Protein AF-A0A9E1TSJ2-F1 (afdb_monomer_lite)

Foldseek 3Di:
DADDQFFHAPVVNCVSQVVQQEAEAEAEDEDEAPPPQARGFHDKPPDPPDDDDHHHYMYTYGYHYDDPPD

pLDDT: mean 90.3, std 7.78, range [53.19, 96.5]

Secondary structure (DSSP, 8-state):
-----TTSBHHHHHHHHHHTTPEEEEEEEEE-TT-TTTTEEEEEESPTT----TT-EEEEEEEEEPPS--

Radius of gyration: 12.82 Å; chains: 1; bounding box: 26×18×40 Å

Sequence (70 aa):
PVPAVEGMREADAVAALTDVDLVVNVRSEVLPAYSPNDGRVISQSPAPDGEVDLGTRVTIVIGRAEDPTG

Structure (mmCIF, N/CA/C/O backbone):
data_AF-A0A9E1TSJ2-F1
#
_entry.id   AF-A0A9E1TSJ2-F1
#
loop_
_atom_site.group_PDB
_atom_site.id
_atom_site.type_symbol
_atom_site.label_atom_id
_atom_site.label_alt_id
_atom_site.label_comp_id
_atom_site.label_asym_id
_atom_site.label_entity_id
_atom_site.label_seq_id
_atom_site.pdbx_PDB_ins_code
_atom_site.Cartn_x
_atom_site.Cartn_y
_atom_site.Cartn_z
_atom_site.occupancy
_atom_site.B_iso_or_equiv
_atom_site.auth_seq_id
_atom_site.auth_comp_id
_atom_site.auth_asym_id
_atom_site.auth_atom_id
_atom_site.pdbx_PDB_model_num
ATOM 1 N N . PRO A 1 1 ? -4.916 3.452 14.764 1.00 83.81 1 PRO A N 1
ATOM 2 C CA . PRO A 1 1 ? -4.153 4.277 13.792 1.00 83.81 1 PRO A CA 1
ATOM 3 C C . PRO A 1 1 ? -3.961 3.472 12.507 1.00 83.81 1 PRO A C 1
ATOM 5 O O . PRO A 1 1 ? -3.886 2.248 12.590 1.00 83.81 1 PRO A O 1
ATOM 8 N N . VAL A 1 2 ? -3.913 4.127 11.348 1.00 89.62 2 VAL A N 1
ATOM 9 C CA . VAL A 1 2 ? -3.677 3.446 10.067 1.00 89.62 2 VAL A CA 1
ATOM 10 C C . VAL A 1 2 ? -2.200 3.033 9.959 1.00 89.62 2 VAL A C 1
ATOM 12 O O . VAL A 1 2 ? -1.333 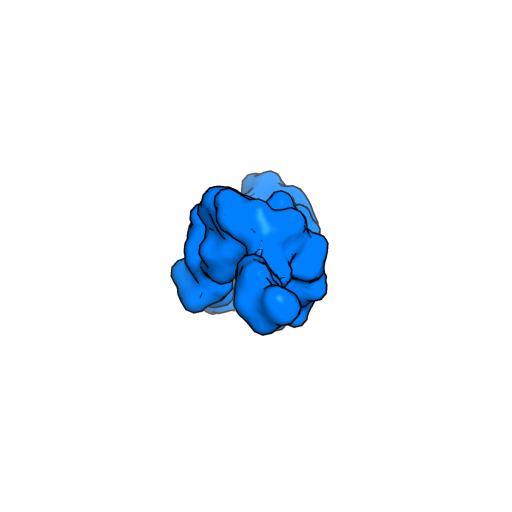3.903 10.037 1.00 89.62 2 VAL A O 1
ATOM 15 N N . PRO A 1 3 ? -1.886 1.740 9.757 1.00 91.25 3 PRO A N 1
ATOM 16 C CA . PRO A 1 3 ? -0.524 1.275 9.512 1.00 91.25 3 PRO A CA 1
ATOM 17 C C . PRO A 1 3 ? 0.099 1.912 8.262 1.00 91.25 3 PRO A C 1
ATOM 19 O O . PRO A 1 3 ? -0.571 2.097 7.241 1.00 91.25 3 PRO A O 1
ATOM 22 N N . ALA A 1 4 ? 1.400 2.195 8.316 1.00 94.81 4 ALA A N 1
ATOM 23 C CA . ALA A 1 4 ? 2.185 2.550 7.138 1.00 94.81 4 ALA A CA 1
ATOM 24 C C . ALA A 1 4 ? 2.572 1.287 6.363 1.00 94.81 4 ALA A C 1
ATOM 26 O O . ALA A 1 4 ? 3.351 0.469 6.847 1.00 94.81 4 ALA A O 1
ATOM 27 N N . VAL A 1 5 ? 2.014 1.142 5.162 1.00 94.44 5 VAL A N 1
ATOM 28 C CA . VAL A 1 5 ? 2.231 0.000 4.268 1.00 94.44 5 VAL A CA 1
ATOM 29 C C . VAL A 1 5 ? 2.865 0.380 2.930 1.00 94.44 5 VAL A C 1
ATOM 31 O O . VAL A 1 5 ? 3.157 -0.498 2.120 1.00 94.44 5 VAL A O 1
ATOM 34 N N . GLU A 1 6 ? 3.125 1.666 2.685 1.00 93.88 6 GLU A N 1
ATOM 35 C CA . GLU A 1 6 ? 3.893 2.117 1.519 1.00 93.88 6 GLU A CA 1
ATOM 36 C C . GLU A 1 6 ? 5.282 1.456 1.479 1.00 93.88 6 GLU A C 1
ATOM 38 O O . GLU A 1 6 ? 5.992 1.361 2.479 1.00 93.88 6 GLU A O 1
ATOM 43 N N . GLY A 1 7 ? 5.662 0.938 0.310 1.00 93.75 7 GLY A N 1
ATOM 44 C CA . GLY A 1 7 ? 6.888 0.168 0.092 1.00 93.75 7 GLY A CA 1
ATOM 45 C C . GLY A 1 7 ? 6.815 -1.312 0.496 1.00 93.75 7 GLY A C 1
ATOM 46 O O . GLY A 1 7 ? 7.686 -2.093 0.085 1.00 93.75 7 GLY A O 1
ATOM 47 N N . MET A 1 8 ? 5.786 -1.737 1.240 1.00 95.38 8 MET A N 1
ATOM 48 C CA . MET A 1 8 ? 5.567 -3.150 1.568 1.00 95.38 8 MET A CA 1
ATOM 49 C C . MET A 1 8 ? 5.072 -3.932 0.348 1.00 95.38 8 MET A C 1
ATOM 51 O O . MET A 1 8 ? 4.589 -3.362 -0.633 1.00 95.38 8 MET A O 1
ATOM 55 N N . ARG A 1 9 ? 5.190 -5.263 0.398 1.00 94.81 9 ARG A N 1
ATOM 56 C CA . ARG A 1 9 ? 4.535 -6.128 -0.589 1.00 94.81 9 ARG A CA 1
ATOM 57 C C . ARG A 1 9 ? 3.038 -6.164 -0.332 1.00 94.81 9 ARG A C 1
ATOM 59 O O . ARG A 1 9 ? 2.604 -6.034 0.806 1.00 94.81 9 ARG A O 1
ATOM 66 N N . GLU A 1 10 ? 2.269 -6.416 -1.387 1.00 92.81 10 GLU A N 1
ATOM 67 C CA . GLU A 1 10 ? 0.806 -6.529 -1.328 1.00 92.81 10 GLU A CA 1
ATOM 68 C C . GLU A 1 10 ? 0.328 -7.431 -0.176 1.00 92.81 10 GLU A C 1
ATOM 70 O O . GLU A 1 10 ? -0.510 -7.019 0.619 1.00 92.81 10 GLU A O 1
ATOM 75 N N . ALA A 1 11 ? 0.910 -8.626 -0.033 1.00 93.88 11 ALA A N 1
ATOM 76 C CA . ALA A 1 11 ? 0.528 -9.572 1.015 1.00 93.88 11 ALA A CA 1
ATOM 77 C C . ALA A 1 11 ? 0.802 -9.040 2.434 1.00 93.88 11 ALA A C 1
ATOM 79 O O . ALA A 1 11 ? -0.053 -9.165 3.309 1.00 93.88 11 ALA A O 1
ATOM 80 N N . ASP A 1 12 ? 1.964 -8.417 2.649 1.00 95.50 12 ASP A N 1
ATOM 81 C CA . ASP A 1 12 ? 2.349 -7.872 3.955 1.00 95.50 12 ASP A CA 1
ATOM 82 C C . ASP A 1 12 ? 1.488 -6.652 4.316 1.00 95.50 12 ASP A C 1
ATOM 84 O O . ASP A 1 12 ? 1.044 -6.509 5.454 1.00 95.50 12 ASP A O 1
ATOM 88 N N . ALA A 1 13 ? 1.201 -5.801 3.326 1.00 94.69 13 ALA A N 1
ATOM 89 C CA . ALA A 1 13 ? 0.334 -4.638 3.470 1.00 94.69 13 ALA A CA 1
ATOM 90 C C . ALA A 1 13 ? -1.099 -5.039 3.830 1.00 94.69 13 ALA A C 1
ATOM 92 O O . ALA A 1 13 ? -1.703 -4.466 4.736 1.00 94.69 13 ALA A O 1
ATOM 93 N N . VAL A 1 14 ? -1.640 -6.044 3.134 1.00 94.00 14 VAL A N 1
ATOM 94 C CA . VAL A 1 14 ? -2.974 -6.575 3.417 1.00 94.00 14 VAL A CA 1
ATOM 95 C C . VAL A 1 14 ? -3.019 -7.142 4.831 1.00 94.00 14 VAL A C 1
ATOM 97 O O . VAL A 1 14 ? -3.919 -6.775 5.580 1.00 94.00 14 VAL A O 1
ATOM 100 N N . ALA A 1 15 ? -2.029 -7.952 5.220 1.00 95.06 15 ALA A N 1
ATOM 101 C CA . ALA A 1 15 ? -1.956 -8.531 6.558 1.00 95.06 15 ALA A CA 1
ATOM 102 C C . ALA A 1 15 ? -1.933 -7.453 7.656 1.00 95.06 15 ALA A C 1
ATOM 104 O O . ALA A 1 15 ? -2.744 -7.513 8.578 1.00 95.06 15 ALA A O 1
ATOM 105 N N . ALA A 1 16 ? -1.072 -6.436 7.521 1.00 93.75 16 ALA A N 1
ATOM 106 C CA . ALA A 1 16 ? -0.941 -5.354 8.498 1.00 93.75 16 ALA A CA 1
ATOM 107 C C . ALA A 1 16 ? -2.235 -4.543 8.674 1.00 93.75 16 ALA A C 1
ATOM 109 O O . ALA A 1 16 ? -2.569 -4.144 9.785 1.00 93.75 16 ALA A O 1
ATOM 110 N N . LEU A 1 17 ? -2.975 -4.303 7.588 1.00 92.50 17 LEU A N 1
ATOM 111 C CA . LEU A 1 17 ? -4.250 -3.585 7.636 1.00 92.50 17 LEU A CA 1
ATOM 112 C C . LEU A 1 17 ? -5.382 -4.453 8.202 1.00 92.50 17 LEU A C 1
ATOM 114 O O . LEU A 1 17 ? -6.206 -3.960 8.967 1.00 92.50 17 LEU A O 1
ATOM 118 N N . THR A 1 18 ? -5.425 -5.742 7.866 1.00 92.38 18 THR A N 1
ATOM 119 C CA . THR A 1 18 ? -6.439 -6.651 8.419 1.00 92.38 18 THR A CA 1
ATOM 120 C C . THR A 1 18 ? -6.233 -6.945 9.903 1.00 92.38 18 THR A C 1
ATOM 122 O O . THR A 1 18 ? -7.214 -7.178 10.599 1.00 92.38 18 THR A O 1
ATOM 125 N N . ASP A 1 19 ? -4.991 -6.897 10.399 1.00 93.88 19 ASP A N 1
ATOM 126 C CA . ASP A 1 19 ? -4.654 -7.108 11.818 1.00 93.88 19 ASP A CA 1
ATOM 127 C C . ASP A 1 19 ? -5.253 -6.029 12.737 1.00 93.88 19 ASP A C 1
ATOM 129 O O . ASP A 1 19 ? -5.534 -6.277 13.905 1.00 93.88 19 ASP A O 1
ATOM 133 N N . VAL A 1 20 ? -5.513 -4.839 12.187 1.00 91.12 20 VAL A N 1
ATOM 134 C CA . VAL A 1 20 ? -6.157 -3.715 12.885 1.00 91.12 20 VAL A CA 1
ATOM 135 C C . VAL A 1 20 ? -7.638 -3.550 12.510 1.00 91.12 20 VAL A C 1
ATOM 137 O O . VAL A 1 20 ? -8.185 -2.453 12.625 1.00 91.12 20 VAL A O 1
ATOM 140 N N . ASP A 1 21 ? -8.284 -4.622 12.032 1.00 91.31 21 ASP A N 1
ATOM 141 C CA . ASP A 1 21 ? -9.706 -4.660 11.648 1.00 91.31 21 ASP A CA 1
ATOM 142 C C . ASP A 1 21 ? -10.099 -3.623 10.570 1.00 91.31 21 ASP A C 1
ATOM 144 O O . ASP A 1 21 ? -11.233 -3.125 10.522 1.00 91.31 21 ASP A O 1
ATOM 148 N N . LEU A 1 22 ? -9.167 -3.279 9.672 1.00 92.25 22 LEU A N 1
ATOM 149 C CA . LEU A 1 22 ? -9.436 -2.408 8.526 1.00 92.25 22 LEU A CA 1
ATOM 150 C C . LEU A 1 22 ? -9.762 -3.215 7.270 1.00 92.25 22 LEU A C 1
ATOM 152 O O . LEU A 1 22 ? -9.281 -4.328 7.049 1.00 92.25 22 LEU A O 1
ATOM 156 N N . VAL A 1 23 ? -10.577 -2.620 6.399 1.00 92.94 23 VAL A N 1
ATOM 157 C CA . VAL A 1 23 ? -10.956 -3.234 5.125 1.00 92.94 23 VAL A CA 1
ATOM 158 C C . VAL A 1 23 ? -9.971 -2.799 4.052 1.00 92.94 23 VAL A C 1
ATOM 160 O O . VAL A 1 23 ? -9.854 -1.612 3.762 1.00 92.94 23 VAL A O 1
ATOM 163 N N . VAL A 1 24 ? -9.302 -3.749 3.406 1.00 94.19 24 VAL A N 1
ATOM 164 C CA . VAL A 1 24 ? -8.307 -3.443 2.371 1.00 94.19 24 VAL A CA 1
ATOM 165 C C . VAL A 1 24 ? -8.941 -3.448 0.987 1.00 94.19 24 VAL A C 1
ATOM 167 O O . VAL A 1 24 ? -9.660 -4.371 0.612 1.00 94.19 24 VAL A O 1
ATOM 170 N N . ASN A 1 25 ? -8.660 -2.412 0.207 1.00 95.19 25 ASN A N 1
ATOM 171 C CA . ASN A 1 25 ? -9.027 -2.304 -1.195 1.00 95.19 25 ASN A CA 1
ATOM 172 C C . ASN A 1 25 ? -7.757 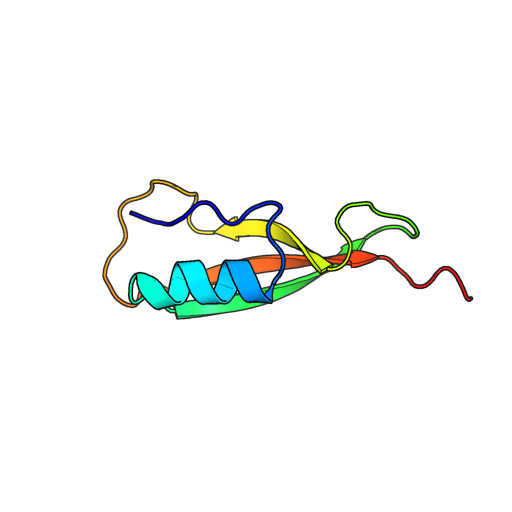-2.207 -2.038 1.00 95.19 25 ASN A C 1
ATOM 174 O O . ASN A 1 25 ? -7.073 -1.187 -2.028 1.00 95.19 25 ASN A O 1
ATOM 178 N N . VAL A 1 26 ? -7.440 -3.272 -2.765 1.00 94.81 26 VAL A N 1
ATOM 179 C CA . VAL A 1 26 ? -6.220 -3.340 -3.569 1.00 94.81 26 VAL A CA 1
ATOM 180 C C . VAL A 1 26 ? -6.498 -2.801 -4.967 1.00 94.81 26 VAL A C 1
ATOM 182 O O . VAL A 1 26 ? -7.414 -3.245 -5.657 1.00 94.81 26 VAL A O 1
ATOM 185 N N . ARG A 1 27 ? -5.692 -1.836 -5.395 1.00 95.69 27 ARG A N 1
ATOM 186 C CA . ARG A 1 27 ? -5.612 -1.350 -6.772 1.00 95.69 27 ARG A CA 1
ATOM 187 C C . ARG A 1 27 ? -4.219 -1.609 -7.303 1.00 95.69 27 ARG A C 1
ATOM 189 O O . ARG A 1 27 ? -3.272 -1.669 -6.533 1.00 95.69 27 ARG A O 1
ATOM 196 N N . SER A 1 28 ? -4.090 -1.731 -8.613 1.00 93.44 28 SER A N 1
ATOM 197 C CA . SER A 1 28 ? -2.793 -1.830 -9.271 1.00 93.44 28 SER A CA 1
ATOM 198 C C . SER A 1 28 ? -2.626 -0.707 -10.278 1.00 93.44 28 SER A C 1
ATOM 200 O O . SER A 1 28 ? -3.573 -0.380 -10.993 1.00 93.44 28 SER A O 1
ATOM 202 N N . GLU A 1 29 ? -1.420 -0.166 -10.353 1.00 94.25 29 GLU A N 1
ATOM 203 C CA . GLU A 1 29 ? -1.016 0.821 -11.344 1.00 94.25 29 GLU A CA 1
ATOM 204 C C . GLU A 1 29 ? 0.169 0.283 -12.139 1.00 94.25 29 GLU A C 1
ATOM 206 O O . GLU A 1 29 ? 1.091 -0.317 -11.582 1.00 94.25 29 GLU A O 1
ATOM 211 N N . VAL A 1 30 ? 0.113 0.478 -13.454 1.00 92.75 30 VAL A N 1
ATOM 212 C CA . VAL A 1 30 ? 1.188 0.081 -14.357 1.00 92.75 30 VAL A CA 1
ATOM 213 C C . VAL A 1 30 ? 2.330 1.080 -14.207 1.00 92.75 30 VAL A C 1
ATOM 215 O O . VAL A 1 30 ? 2.139 2.286 -14.348 1.00 92.75 30 VAL A O 1
ATOM 218 N N . LEU A 1 31 ? 3.515 0.567 -13.901 1.00 91.75 31 LEU A N 1
ATOM 219 C CA . LEU A 1 31 ? 4.748 1.329 -13.772 1.00 91.75 31 LEU A CA 1
ATOM 220 C C . LEU A 1 31 ? 5.687 0.997 -14.924 1.00 91.75 31 LEU A C 1
ATOM 222 O O . LEU A 1 31 ? 5.624 -0.126 -15.413 1.00 91.75 31 LEU A O 1
ATOM 226 N N . PRO A 1 32 ? 6.616 1.898 -15.286 1.00 89.69 32 PRO A N 1
ATOM 227 C CA . PRO A 1 32 ? 7.632 1.611 -16.291 1.00 89.69 32 PRO A CA 1
ATOM 228 C C . PRO A 1 32 ? 8.369 0.295 -16.022 1.00 89.69 32 PRO A C 1
ATOM 230 O O . PRO A 1 32 ? 8.593 -0.081 -14.862 1.00 89.69 32 PRO A O 1
ATOM 233 N N . ALA A 1 33 ? 8.793 -0.374 -17.094 1.00 86.75 33 ALA A N 1
ATOM 234 C CA . ALA A 1 33 ? 9.629 -1.565 -16.999 1.00 86.75 33 ALA A CA 1
ATOM 235 C C . ALA A 1 33 ? 10.845 -1.324 -16.081 1.00 86.75 33 ALA A C 1
ATOM 237 O O . ALA A 1 33 ? 11.421 -0.232 -16.054 1.00 86.75 33 ALA A O 1
ATOM 238 N N . TYR A 1 34 ? 11.236 -2.354 -15.326 1.00 84.62 34 TYR A N 1
ATOM 239 C CA . TYR A 1 34 ? 12.314 -2.304 -14.322 1.00 84.62 34 TYR A CA 1
ATOM 240 C C . TYR A 1 34 ? 12.056 -1.383 -13.117 1.00 84.62 34 TYR A C 1
ATOM 242 O O . TYR A 1 34 ? 12.989 -1.069 -12.375 1.00 84.62 34 TYR A O 1
ATOM 250 N N . SER A 1 35 ? 10.808 -0.963 -12.882 1.00 89.19 35 SER A 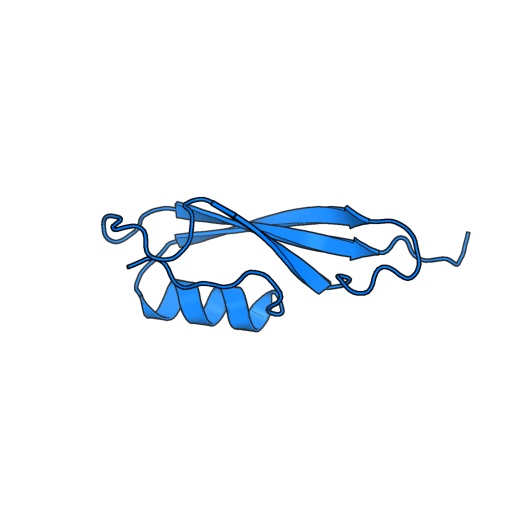N 1
ATOM 251 C CA . SER A 1 35 ? 10.467 -0.216 -11.672 1.00 89.19 35 SER A CA 1
ATOM 252 C C . SER A 1 35 ? 10.820 -1.019 -10.406 1.00 89.19 35 SER A C 1
ATOM 254 O O . SER A 1 35 ? 10.383 -2.163 -10.260 1.00 89.19 35 SER A O 1
ATOM 256 N N . PRO A 1 36 ? 11.543 -0.429 -9.434 1.00 87.81 36 PRO A N 1
ATOM 257 C CA . PRO A 1 36 ? 11.858 -1.093 -8.165 1.00 87.81 36 PRO A CA 1
ATOM 258 C C . PRO A 1 36 ? 10.618 -1.321 -7.286 1.00 87.81 36 PRO A C 1
ATOM 260 O O . PRO A 1 36 ? 10.678 -2.059 -6.301 1.00 87.81 36 PRO A O 1
ATOM 263 N N . ASN A 1 37 ? 9.502 -0.679 -7.639 1.00 91.00 37 ASN A N 1
ATOM 264 C CA . ASN A 1 37 ? 8.230 -0.776 -6.938 1.00 91.00 37 ASN A CA 1
ATOM 265 C C . ASN A 1 37 ? 7.314 -1.873 -7.497 1.00 91.00 37 ASN A C 1
ATOM 267 O O . ASN A 1 37 ? 6.140 -1.923 -7.136 1.00 91.00 37 ASN A O 1
ATOM 271 N N . ASP A 1 38 ? 7.826 -2.745 -8.367 1.00 92.38 38 ASP A N 1
ATOM 272 C CA . ASP A 1 38 ? 7.063 -3.890 -8.852 1.00 92.38 38 ASP A CA 1
ATOM 273 C C . ASP A 1 38 ? 6.628 -4.815 -7.701 1.00 92.38 38 ASP A C 1
ATOM 275 O O . ASP A 1 38 ? 7.431 -5.246 -6.867 1.00 92.38 38 ASP A O 1
ATOM 279 N N . GLY A 1 39 ? 5.324 -5.079 -7.628 1.00 91.88 39 GLY A N 1
ATOM 280 C CA . GLY A 1 39 ? 4.685 -5.853 -6.566 1.00 91.88 39 GLY A CA 1
ATOM 281 C C . GLY A 1 39 ? 4.673 -5.169 -5.194 1.00 91.88 39 GLY A C 1
ATOM 282 O O . GLY A 1 39 ? 4.423 -5.840 -4.186 1.00 91.88 39 GLY A O 1
ATOM 283 N N . ARG A 1 40 ? 4.953 -3.862 -5.127 1.00 95.19 40 ARG A N 1
ATOM 284 C CA . ARG A 1 40 ? 4.984 -3.083 -3.880 1.00 95.19 40 ARG A CA 1
ATOM 285 C C . ARG A 1 40 ? 3.903 -2.018 -3.851 1.00 95.19 40 ARG A C 1
ATOM 287 O O . ARG A 1 40 ? 3.504 -1.493 -4.887 1.00 95.19 40 ARG A O 1
ATOM 294 N N . VAL A 1 41 ? 3.458 -1.672 -2.649 1.00 95.81 41 VAL A N 1
ATOM 295 C CA . VAL A 1 41 ? 2.561 -0.538 -2.432 1.00 95.81 41 VAL A CA 1
ATOM 296 C C . VAL A 1 41 ? 3.303 0.752 -2.775 1.00 95.81 41 VAL A C 1
ATOM 298 O O . VAL A 1 41 ? 4.316 1.068 -2.158 1.00 95.81 41 VAL A O 1
ATOM 301 N N . ILE A 1 42 ? 2.792 1.498 -3.746 1.00 95.56 42 ILE A N 1
ATOM 302 C CA . ILE A 1 42 ? 3.297 2.824 -4.125 1.00 95.56 42 ILE A CA 1
ATOM 303 C C . ILE A 1 42 ? 2.493 3.961 -3.506 1.00 95.56 42 ILE A C 1
ATOM 305 O O . ILE A 1 42 ? 2.965 5.092 -3.478 1.00 95.56 42 ILE A O 1
ATOM 309 N N . SER A 1 43 ? 1.275 3.675 -3.046 1.00 95.00 43 SER A N 1
ATOM 310 C CA . SER A 1 43 ? 0.420 4.661 -2.399 1.00 95.00 43 SER A CA 1
ATOM 311 C C . SER A 1 43 ? -0.606 3.983 -1.503 1.00 95.00 43 SER A C 1
ATOM 313 O O . SER A 1 43 ? -1.118 2.911 -1.841 1.00 95.00 43 SER A O 1
ATOM 315 N N . GLN A 1 44 ? -0.946 4.628 -0.390 1.00 94.19 44 GLN A N 1
ATOM 316 C CA . GLN A 1 44 ? -2.087 4.256 0.442 1.00 94.19 44 GLN A CA 1
ATOM 317 C C . GLN A 1 44 ? -3.015 5.443 0.718 1.00 94.19 44 GLN A C 1
ATOM 3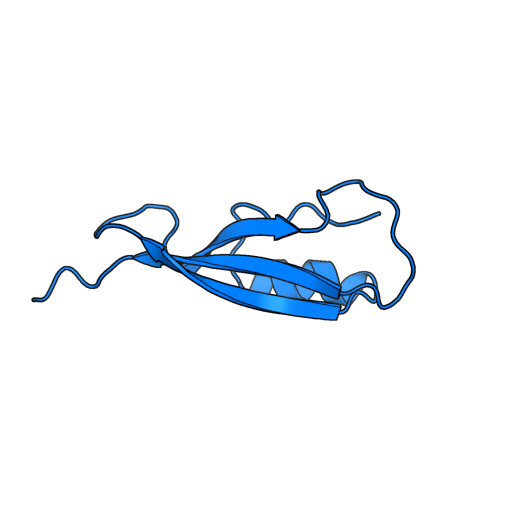19 O O . GLN A 1 44 ? -2.597 6.598 0.771 1.00 94.19 44 GLN A O 1
ATOM 324 N N . SER A 1 45 ? -4.296 5.156 0.935 1.00 93.00 45 SER A N 1
ATOM 325 C CA . SER A 1 45 ? -5.285 6.138 1.372 1.00 93.00 45 SER A CA 1
ATOM 326 C C . SER A 1 45 ? -6.352 5.464 2.238 1.00 93.00 45 SER A C 1
ATOM 328 O O . SER A 1 45 ? -6.955 4.497 1.768 1.00 93.00 45 SER A O 1
ATOM 330 N N . PRO A 1 46 ? -6.641 5.940 3.463 1.00 90.81 46 PRO A N 1
ATOM 331 C CA . PRO A 1 46 ? -6.103 7.136 4.125 1.00 90.81 46 PRO A CA 1
ATOM 332 C C . PRO A 1 46 ? -4.598 7.072 4.434 1.00 90.81 46 PRO A C 1
ATOM 334 O O . PRO A 1 46 ? -3.989 6.002 4.405 1.00 90.81 46 PRO A O 1
ATOM 337 N N . ALA A 1 47 ? -4.007 8.240 4.702 1.00 89.06 47 ALA A N 1
ATOM 338 C CA . ALA A 1 47 ? -2.596 8.365 5.063 1.00 89.06 47 ALA A CA 1
ATOM 339 C C . ALA A 1 47 ? -2.273 7.576 6.350 1.00 89.06 47 ALA A C 1
ATOM 341 O O . ALA A 1 47 ? -3.159 7.411 7.200 1.00 89.06 47 ALA A O 1
ATOM 342 N N . PRO A 1 48 ? -1.029 7.086 6.500 1.00 89.75 48 PRO A N 1
ATOM 343 C CA . PRO A 1 48 ? -0.607 6.406 7.718 1.00 89.75 48 PRO A CA 1
ATOM 344 C C . PRO A 1 48 ? -0.706 7.318 8.939 1.00 89.75 48 PRO A C 1
ATOM 346 O O . PRO A 1 48 ? -0.770 8.542 8.816 1.00 89.75 48 PRO A O 1
ATOM 349 N N . ASP A 1 49 ? -0.760 6.698 10.116 1.00 85.88 49 ASP A N 1
ATOM 350 C CA . ASP A 1 49 ? -0.884 7.344 11.428 1.00 85.88 49 ASP A CA 1
ATOM 351 C C . ASP A 1 49 ? -2.169 8.166 11.632 1.00 85.88 49 ASP A C 1
ATOM 353 O O . ASP A 1 49 ? -2.410 8.685 12.721 1.00 85.88 49 ASP A O 1
ATOM 357 N N . GLY A 1 50 ? -3.051 8.221 10.629 1.00 84.38 50 GLY A N 1
ATOM 358 C CA . GLY A 1 50 ? -4.393 8.768 10.771 1.00 84.38 50 GLY A CA 1
ATOM 359 C C . GLY A 1 50 ? -5.245 7.928 11.725 1.00 84.38 50 GLY A C 1
ATOM 360 O O . GLY A 1 50 ? -5.181 6.694 11.729 1.00 84.38 50 GLY A O 1
ATOM 361 N N . GLU A 1 51 ? -6.071 8.586 12.533 1.00 86.19 51 GLU A N 1
ATOM 362 C CA . GLU A 1 51 ? -7.148 7.916 13.258 1.00 86.19 51 GLU A CA 1
ATOM 363 C C . GLU A 1 51 ? -8.336 7.709 12.319 1.00 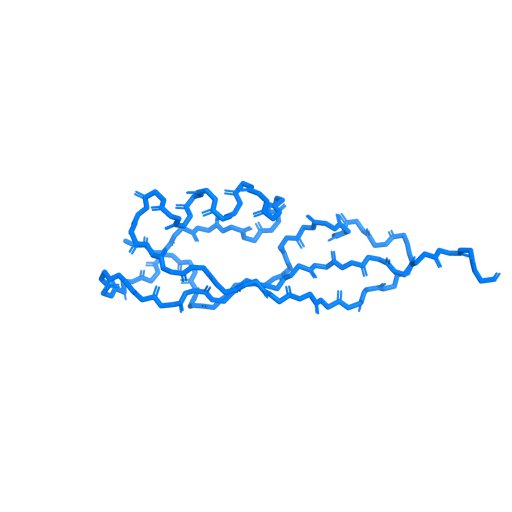86.19 51 GLU A C 1
ATOM 365 O O . GLU A 1 51 ? -8.820 8.642 11.679 1.00 86.19 51 GLU A O 1
ATOM 370 N N . VAL A 1 52 ? -8.777 6.459 12.220 1.00 87.62 52 VAL A N 1
ATOM 371 C CA . VAL A 1 52 ? -9.928 6.049 11.419 1.00 87.62 52 VAL A CA 1
ATOM 372 C C . VAL A 1 52 ? -10.790 5.112 12.248 1.00 87.62 52 VAL A C 1
ATOM 374 O O . VAL A 1 52 ? -10.285 4.420 13.136 1.00 87.62 52 VAL A O 1
ATOM 377 N N . ASP A 1 53 ? -12.080 5.069 11.937 1.00 87.62 53 ASP A N 1
ATOM 378 C CA . ASP A 1 53 ? -13.002 4.139 12.575 1.00 87.62 53 ASP A CA 1
ATOM 379 C C . ASP A 1 53 ? -12.710 2.690 12.158 1.00 87.62 53 ASP A C 1
ATOM 381 O O . ASP A 1 53 ? -12.210 2.419 11.058 1.00 87.62 53 ASP A O 1
ATOM 385 N N . LEU A 1 54 ? -13.071 1.740 13.021 1.00 82.56 54 LEU A N 1
ATOM 386 C CA . LEU A 1 54 ? -12.989 0.310 12.718 1.00 82.56 54 LEU A CA 1
ATOM 387 C C . LEU A 1 54 ? -13.811 -0.026 11.466 1.00 82.56 54 LEU A C 1
ATOM 389 O O . LEU A 1 54 ? -14.897 0.514 11.252 1.00 82.56 54 LEU A O 1
ATOM 393 N N . GLY A 1 55 ? -13.290 -0.917 10.621 1.00 85.88 55 GLY A N 1
ATOM 394 C CA . GLY A 1 55 ? -13.912 -1.250 9.340 1.00 85.88 55 GLY A CA 1
ATOM 395 C C . GLY A 1 55 ? -13.771 -0.172 8.257 1.00 85.88 55 GLY A C 1
ATOM 396 O O . GLY A 1 55 ? -14.336 -0.329 7.169 1.00 85.88 55 GLY A O 1
ATOM 397 N N . THR A 1 56 ? -13.011 0.904 8.501 1.00 91.69 56 THR A N 1
ATOM 398 C CA . THR A 1 56 ? -12.682 1.880 7.455 1.00 91.69 56 THR A CA 1
ATOM 399 C C . THR A 1 56 ? -11.968 1.192 6.297 1.00 91.69 56 THR A C 1
ATOM 401 O O . THR A 1 56 ? -11.102 0.334 6.479 1.00 91.69 56 THR A O 1
ATOM 404 N N . ARG A 1 57 ? -12.341 1.584 5.075 1.00 93.12 57 ARG A N 1
ATOM 405 C CA . ARG A 1 57 ? -11.737 1.058 3.856 1.00 93.12 57 ARG A CA 1
ATOM 406 C C . ARG A 1 57 ? -10.449 1.805 3.528 1.00 93.12 57 ARG A C 1
ATOM 408 O O . ARG A 1 57 ? -10.499 2.967 3.135 1.00 93.12 57 ARG A O 1
ATOM 415 N N . VAL A 1 58 ? -9.324 1.108 3.613 1.00 94.19 58 VAL A N 1
ATOM 416 C CA . VAL A 1 58 ? -8.011 1.582 3.175 1.00 94.19 58 VAL A CA 1
ATOM 417 C C . VAL A 1 58 ? -7.756 1.081 1.762 1.00 94.19 58 VAL A C 1
ATOM 419 O O . VAL A 1 58 ? -7.762 -0.119 1.498 1.00 94.19 58 VAL A O 1
ATOM 422 N N . THR A 1 59 ? -7.553 2.002 0.829 1.00 95.44 59 THR A N 1
ATOM 423 C CA . THR A 1 59 ? -7.137 1.693 -0.536 1.00 95.44 59 THR A CA 1
ATOM 424 C C . THR A 1 59 ? -5.621 1.716 -0.630 1.00 95.44 59 THR A C 1
ATOM 426 O O . THR A 1 59 ?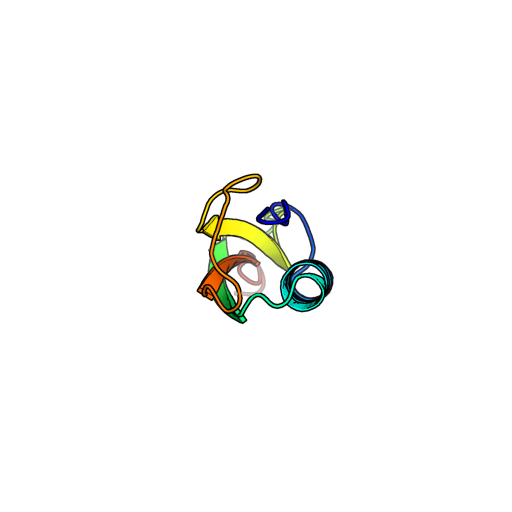 -5.003 2.719 -0.286 1.00 95.44 59 THR A O 1
ATOM 429 N N . ILE A 1 60 ? -5.037 0.633 -1.132 1.00 95.75 60 ILE A N 1
ATOM 430 C CA . ILE A 1 60 ? -3.612 0.542 -1.451 1.00 95.75 60 ILE A CA 1
ATOM 431 C C . ILE A 1 60 ? -3.442 0.418 -2.961 1.00 95.75 60 ILE A C 1
ATOM 433 O O . ILE A 1 60 ? -4.219 -0.270 -3.622 1.00 95.75 60 ILE A O 1
ATOM 437 N N . VAL A 1 61 ? -2.441 1.093 -3.511 1.00 96.50 61 VAL A N 1
ATOM 438 C CA . VAL A 1 61 ? -2.074 1.015 -4.925 1.00 96.50 61 VAL A CA 1
ATOM 439 C C . VAL A 1 61 ? -0.766 0.251 -5.030 1.00 96.50 61 VAL A C 1
ATOM 441 O O . VAL A 1 61 ? 0.233 0.655 -4.445 1.00 96.50 61 VAL A O 1
ATOM 444 N N . ILE A 1 62 ? -0.780 -0.853 -5.765 1.00 95.75 62 ILE A N 1
ATOM 445 C CA . ILE A 1 62 ? 0.365 -1.714 -6.030 1.00 95.75 62 ILE A CA 1
ATOM 446 C C . ILE A 1 62 ? 0.959 -1.337 -7.380 1.00 95.75 62 ILE A C 1
ATOM 448 O O . ILE A 1 62 ? 0.270 -1.371 -8.399 1.00 95.75 62 ILE A O 1
ATOM 452 N N . GLY A 1 63 ? 2.244 -1.016 -7.395 1.00 95.69 63 GLY A N 1
ATOM 453 C CA . GLY A 1 63 ? 2.990 -0.867 -8.631 1.00 95.69 63 GLY A CA 1
ATOM 454 C C . GLY A 1 63 ? 3.170 -2.216 -9.311 1.00 95.69 63 GLY A C 1
ATOM 455 O O . GLY A 1 63 ? 3.620 -3.165 -8.674 1.00 95.69 63 GLY A O 1
ATOM 456 N N . ARG A 1 64 ? 2.841 -2.320 -10.596 1.00 92.81 64 ARG A N 1
ATOM 457 C CA . ARG A 1 64 ? 3.221 -3.469 -11.425 1.00 92.81 64 ARG A CA 1
ATOM 458 C C . ARG A 1 64 ? 4.059 -2.974 -12.587 1.00 92.81 64 ARG A C 1
ATOM 460 O O . ARG A 1 64 ? 3.562 -2.193 -13.393 1.00 92.81 64 ARG A O 1
ATOM 467 N N . ALA A 1 65 ? 5.324 -3.375 -12.635 1.00 90.19 65 ALA A N 1
ATOM 468 C CA . ALA A 1 65 ? 6.185 -3.010 -13.750 1.00 90.19 65 ALA A CA 1
ATOM 469 C C . ALA A 1 65 ? 5.657 -3.649 -15.038 1.00 90.19 65 ALA A C 1
ATOM 471 O O . ALA A 1 65 ? 5.214 -4.800 -15.026 1.00 90.19 65 ALA A O 1
ATOM 472 N N . GLU A 1 66 ? 5.701 -2.906 -16.142 1.00 87.19 66 GLU A N 1
ATOM 473 C CA . GLU A 1 66 ? 5.442 -3.488 -17.459 1.00 87.19 66 GLU A CA 1
ATOM 474 C C . GLU A 1 66 ? 6.448 -4.615 -17.687 1.00 87.19 66 GLU A C 1
ATOM 476 O O . GLU A 1 66 ? 7.640 -4.464 -17.389 1.00 87.19 66 GLU A O 1
ATOM 481 N N . ASP A 1 67 ? 5.968 -5.745 -18.203 1.00 74.94 67 ASP A N 1
ATOM 482 C CA . ASP A 1 67 ? 6.863 -6.800 -18.647 1.00 74.94 67 ASP A CA 1
ATOM 483 C C . ASP A 1 67 ? 7.700 -6.236 -19.809 1.00 74.94 67 ASP A C 1
ATOM 485 O O . ASP A 1 67 ? 7.126 -5.786 -20.805 1.00 74.94 67 ASP A O 1
ATOM 489 N N . PRO A 1 68 ? 9.042 -6.205 -19.710 1.00 63.56 68 PRO A N 1
ATOM 490 C CA . PRO A 1 68 ? 9.884 -5.692 -20.785 1.00 63.56 68 PRO A CA 1
ATOM 491 C C . PRO A 1 68 ? 9.849 -6.567 -22.049 1.00 63.56 68 PRO A C 1
ATOM 493 O O . PRO A 1 68 ? 10.457 -6.194 -23.050 1.00 63.56 68 PRO A O 1
ATOM 496 N N . THR A 1 69 ? 9.177 -7.723 -22.024 1.00 59.59 69 THR A N 1
ATOM 497 C CA . THR A 1 69 ? 9.045 -8.628 -23.174 1.00 59.59 69 THR A CA 1
ATOM 498 C C . THR A 1 69 ? 7.854 -8.276 -24.074 1.00 59.59 69 THR A C 1
ATOM 500 O O . THR A 1 69 ? 6.907 -9.044 -24.230 1.00 59.59 69 THR A O 1
ATOM 503 N N . GLY A 1 70 ? 7.912 -7.091 -24.686 1.00 53.19 70 GLY A N 1
ATOM 504 C CA . GLY A 1 70 ? 7.188 -6.794 -25.929 1.00 53.19 70 GLY A CA 1
ATOM 505 C C . GLY A 1 70 ? 7.950 -7.287 -27.153 1.00 53.19 70 GLY A C 1
ATOM 506 O O . GLY A 1 70 ? 9.192 -7.130 -27.163 1.00 53.19 70 GLY A O 1
#